Protein AF-A0A9J6E2S6-F1 (afdb_monomer_lite)

Secondary structure (DSSP, 8-state):
-HHHHHHHHHHHHHHHHHHHHHHTTPPPPP---HHHHSPPPPPPP-HHHHHHHHHHHHHHHHHHHHHHHHHHHHHHHHHHHHHTS-TT---

Structure (mmCIF, N/CA/C/O backbone):
data_AF-A0A9J6E2S6-F1
#
_entry.id   AF-A0A9J6E2S6-F1
#
loop_
_atom_site.group_PDB
_atom_site.id
_atom_site.type_symbol
_atom_site.label_atom_id
_atom_site.label_alt_id
_atom_site.label_comp_id
_atom_site.label_asym_id
_atom_site.label_entity_id
_atom_site.label_seq_id
_atom_site.pdbx_PDB_ins_code
_atom_site.Cartn_x
_atom_site.Cartn_y
_atom_site.Cartn_z
_atom_site.occupancy
_atom_site.B_iso_or_equiv
_atom_site.auth_seq_id
_atom_site.auth_comp_id
_atom_site.auth_asym_id
_atom_site.auth_atom_id
_atom_site.pdbx_PDB_model_num
ATOM 1 N N . MET A 1 1 ? -7.768 -8.818 15.737 1.00 75.94 1 MET A N 1
ATOM 2 C CA . MET A 1 1 ? -7.246 -9.713 16.796 1.00 75.94 1 MET A CA 1
ATOM 3 C C . MET A 1 1 ? -7.178 -9.048 18.171 1.00 75.94 1 MET A C 1
ATOM 5 O O . MET A 1 1 ? -7.970 -9.436 19.017 1.00 75.94 1 MET A O 1
ATOM 9 N N . ARG A 1 2 ? -6.337 -8.024 18.416 1.00 86.81 2 ARG A N 1
ATOM 10 C CA . ARG A 1 2 ? -6.218 -7.398 19.760 1.00 86.81 2 ARG A CA 1
ATOM 11 C C . ARG A 1 2 ? -7.539 -6.899 20.353 1.00 86.81 2 ARG A C 1
ATOM 13 O O . ARG A 1 2 ? -7.860 -7.241 21.481 1.00 86.81 2 ARG A O 1
ATOM 20 N N . GLN A 1 3 ? -8.317 -6.132 19.591 1.00 88.88 3 GLN A N 1
ATOM 21 C CA . GLN A 1 3 ? -9.586 -5.599 20.096 1.00 88.88 3 GLN A CA 1
ATOM 22 C C . GLN A 1 3 ? -10.598 -6.709 20.426 1.00 88.88 3 GLN A C 1
ATOM 24 O O . GLN A 1 3 ? -11.282 -6.635 21.439 1.00 88.88 3 GLN A O 1
ATOM 29 N N . GLN A 1 4 ? -10.665 -7.763 19.606 1.00 88.44 4 GLN A N 1
ATOM 30 C CA . GLN A 1 4 ? -11.529 -8.918 19.872 1.00 88.44 4 GLN A CA 1
ATOM 31 C C . GLN A 1 4 ? -11.108 -9.657 21.149 1.00 88.44 4 GLN A C 1
ATOM 33 O O . GLN A 1 4 ? -11.969 -9.994 21.954 1.00 88.44 4 GLN A O 1
ATOM 38 N N . GLN A 1 5 ? -9.802 -9.843 21.377 1.00 91.31 5 GLN A N 1
ATOM 39 C CA . GLN A 1 5 ? -9.292 -10.434 22.619 1.00 91.31 5 GLN A CA 1
ATOM 40 C C . GLN A 1 5 ? -9.635 -9.580 23.843 1.00 91.31 5 GLN A C 1
ATOM 42 O O . GLN A 1 5 ? -10.123 -10.113 24.834 1.00 91.31 5 GLN A O 1
ATOM 47 N N . GLN A 1 6 ? -9.444 -8.260 23.768 1.00 91.25 6 GLN A N 1
ATOM 48 C CA . GLN A 1 6 ? -9.809 -7.347 24.858 1.00 91.25 6 GLN A CA 1
ATOM 49 C C . GLN A 1 6 ? -11.315 -7.376 25.143 1.00 91.25 6 GLN A C 1
ATOM 51 O O . GLN A 1 6 ? -11.715 -7.444 26.304 1.00 91.25 6 GLN A O 1
ATOM 56 N N . LYS A 1 7 ? -12.151 -7.405 24.096 1.00 91.69 7 LYS A N 1
ATOM 57 C CA . LYS A 1 7 ? -13.604 -7.566 24.228 1.00 91.69 7 LYS A CA 1
ATOM 58 C C . LYS A 1 7 ? -13.952 -8.875 24.939 1.00 91.69 7 LYS A C 1
ATOM 60 O O . LYS A 1 7 ? -14.757 -8.871 25.863 1.00 91.69 7 LYS A O 1
ATOM 65 N N . GLN A 1 8 ? -13.329 -9.986 24.550 1.00 91.81 8 GLN A N 1
ATOM 66 C CA . GLN A 1 8 ? -13.585 -11.291 25.160 1.00 91.81 8 GLN A CA 1
ATOM 67 C C . GLN A 1 8 ? -13.133 -11.348 26.627 1.00 91.81 8 GLN A C 1
ATOM 69 O O . GLN A 1 8 ? -13.872 -11.846 27.473 1.00 91.81 8 GLN A O 1
ATOM 74 N N . GLN A 1 9 ? -11.969 -10.778 26.950 1.00 93.56 9 GLN A N 1
ATOM 75 C CA . GLN A 1 9 ? -11.483 -10.657 28.329 1.00 93.56 9 GLN A CA 1
ATOM 76 C C . GLN A 1 9 ? -12.418 -9.801 29.194 1.00 93.56 9 GLN A C 1
ATOM 78 O O . GLN A 1 9 ? -12.725 -10.181 30.323 1.00 93.56 9 GLN A O 1
ATOM 83 N N . TYR A 1 10 ? -12.911 -8.679 28.661 1.00 92.75 10 TYR A N 1
ATOM 84 C CA . TYR A 1 10 ? -13.880 -7.827 29.351 1.00 92.75 10 TYR A CA 1
ATOM 85 C C . TYR A 1 10 ? -15.183 -8.584 29.658 1.00 92.75 10 TYR A C 1
ATOM 87 O O . TYR A 1 10 ? -15.657 -8.556 30.794 1.00 92.75 10 TYR A O 1
ATOM 95 N N . LEU A 1 11 ? -15.722 -9.324 28.682 1.00 92.56 11 LEU A N 1
ATOM 96 C CA . LEU A 1 11 ? -16.934 -10.132 28.863 1.00 92.56 11 LEU A CA 1
ATOM 97 C C . LEU A 1 11 ? -16.749 -11.240 29.908 1.00 92.56 11 LEU A C 1
ATOM 99 O O . LEU A 1 11 ? -17.618 -11.425 30.759 1.00 92.56 11 LEU A O 1
ATOM 103 N N . LEU A 1 12 ? -15.609 -11.938 29.887 1.00 93.88 12 LEU A N 1
ATOM 104 C CA . LEU A 1 12 ? -15.280 -12.964 30.882 1.00 93.88 12 LEU A CA 1
ATOM 105 C C . LEU A 1 12 ? -15.202 -12.376 32.295 1.00 93.88 12 LEU A C 1
ATOM 107 O O . LEU A 1 12 ? -15.778 -12.938 33.226 1.00 93.88 12 LEU A O 1
ATOM 111 N N . LYS A 1 13 ? -14.547 -11.220 32.454 1.00 92.44 13 LYS A N 1
ATOM 112 C CA . LYS A 1 13 ? -14.437 -10.534 33.749 1.00 92.44 13 LYS A CA 1
ATOM 113 C C . LYS A 1 13 ? -15.808 -10.109 34.282 1.00 92.44 13 LYS A C 1
ATOM 115 O O . LYS A 1 13 ? -16.105 -10.332 35.452 1.00 92.44 13 LYS A O 1
ATOM 120 N N . ARG A 1 14 ? -16.667 -9.557 33.418 1.00 91.75 14 ARG A N 1
ATOM 121 C CA . ARG A 1 14 ? -18.050 -9.189 33.765 1.00 91.75 14 ARG A CA 1
ATOM 122 C C . ARG A 1 14 ? -18.873 -10.401 34.200 1.00 91.75 14 ARG A C 1
ATOM 124 O O . ARG A 1 14 ? -19.594 -10.314 35.189 1.00 91.75 14 ARG A O 1
ATOM 131 N N . ALA A 1 15 ? -18.752 -11.525 33.495 1.00 92.25 15 ALA A N 1
ATOM 132 C CA . ALA A 1 15 ? -19.452 -12.758 33.849 1.00 92.25 15 ALA A CA 1
ATOM 133 C C . ALA A 1 15 ? -19.012 -13.294 35.222 1.00 92.25 15 ALA A C 1
ATOM 135 O O . ALA A 1 15 ? -19.860 -13.658 36.036 1.00 92.25 15 ALA A O 1
ATOM 136 N N . GLN A 1 16 ? -17.706 -13.280 35.509 1.00 93.25 16 GLN A N 1
ATOM 137 C CA . GLN A 1 16 ? -17.175 -13.683 36.816 1.00 93.25 16 GLN A CA 1
ATOM 138 C C . GLN A 1 16 ? -17.672 -12.778 37.949 1.00 93.25 16 GLN A C 1
ATOM 140 O O . GLN A 1 16 ? -18.123 -13.282 38.976 1.00 93.25 16 GLN A O 1
ATOM 145 N N . GLU A 1 17 ? -17.644 -11.455 37.765 1.00 92.81 17 GLU A N 1
ATOM 146 C CA . GLU A 1 17 ? -18.107 -10.523 38.798 1.00 92.81 17 GLU A CA 1
ATOM 147 C C . GLU A 1 17 ? -19.616 -10.645 39.046 1.00 92.81 17 GLU A C 1
ATOM 149 O O . GLU A 1 17 ? -20.052 -10.691 40.195 1.00 92.81 17 GLU A O 1
ATOM 154 N N . ASN A 1 18 ? -20.416 -10.781 37.986 1.00 92.75 18 ASN A N 1
ATOM 155 C CA . ASN A 1 18 ? -21.855 -11.001 38.116 1.00 92.75 18 ASN A CA 1
ATOM 156 C C . ASN A 1 18 ? -22.170 -12.322 38.834 1.00 92.75 18 ASN A C 1
ATOM 158 O O . ASN A 1 18 ? -23.066 -12.353 39.673 1.00 92.75 18 ASN A O 1
ATOM 162 N N . SER A 1 19 ? -21.409 -13.392 38.568 1.00 92.38 19 SER A N 1
ATOM 163 C CA . SER A 1 19 ? -21.549 -14.656 39.301 1.00 92.38 19 SER A CA 1
ATOM 164 C C . SER A 1 19 ? -21.225 -14.497 40.791 1.00 92.38 19 SER A C 1
ATOM 166 O O . SER A 1 19 ? -21.904 -15.092 41.625 1.00 92.38 19 SER A O 1
ATOM 168 N N . ALA A 1 20 ? -20.211 -13.701 41.142 1.00 92.88 20 ALA A N 1
ATOM 169 C CA . ALA A 1 20 ? -19.849 -13.439 42.535 1.00 92.88 20 ALA A CA 1
ATOM 170 C C . ALA A 1 20 ? -20.900 -12.576 43.261 1.00 92.88 20 ALA A C 1
ATOM 172 O O . ALA A 1 20 ? -21.209 -12.837 44.422 1.00 92.88 20 ALA A O 1
ATOM 173 N N . ARG A 1 21 ? -21.482 -11.579 42.579 1.00 92.12 21 ARG A N 1
ATOM 174 C CA . ARG A 1 21 ? -22.584 -10.749 43.105 1.00 92.12 21 ARG A CA 1
ATOM 175 C C . ARG A 1 21 ? -23.855 -11.566 43.330 1.00 92.12 21 ARG A C 1
ATOM 177 O O . ARG A 1 21 ? -24.460 -11.455 44.392 1.00 92.12 21 ARG A O 1
ATOM 184 N N . ALA A 1 22 ? -24.187 -12.465 42.401 1.00 92.56 22 ALA A N 1
ATOM 185 C CA . ALA A 1 22 ? -25.332 -13.364 42.533 1.00 92.56 22 ALA A CA 1
ATOM 186 C C . ALA A 1 22 ? -25.244 -14.250 43.790 1.00 92.56 22 ALA A C 1
ATOM 188 O O . ALA A 1 22 ? -26.233 -14.406 44.499 1.00 92.56 22 ALA A O 1
ATOM 189 N N . GLN A 1 23 ? -24.053 -14.768 44.121 1.00 92.19 23 GLN A N 1
ATOM 190 C CA . GLN A 1 23 ? -23.833 -15.546 45.352 1.00 92.19 23 GLN A CA 1
ATOM 191 C C . GLN A 1 23 ? -24.014 -14.719 46.636 1.00 92.19 23 GLN A C 1
ATOM 193 O O . GLN A 1 23 ? -24.340 -15.277 47.679 1.00 92.19 23 GLN A O 1
ATOM 198 N N . LYS A 1 24 ? -23.815 -13.397 46.567 1.00 92.56 24 LYS A N 1
ATOM 199 C CA . LYS A 1 24 ? -24.006 -12.456 47.683 1.00 92.56 24 LYS A CA 1
ATOM 200 C C . LYS A 1 24 ? -25.417 -11.862 47.748 1.00 92.56 24 LYS A C 1
ATOM 202 O O . LYS A 1 24 ? -25.690 -11.064 48.638 1.00 92.56 24 LYS A O 1
ATOM 207 N N . GLY A 1 25 ? -26.302 -12.222 46.815 1.00 90.31 25 GLY A N 1
ATOM 208 C CA . GLY A 1 25 ? -27.632 -11.619 46.693 1.00 90.31 25 GLY A CA 1
ATOM 209 C C . GLY A 1 25 ? -27.615 -10.169 46.191 1.00 90.31 25 GLY A C 1
ATOM 210 O O . GLY A 1 25 ? -28.604 -9.459 46.347 1.00 90.31 25 GLY A O 1
ATOM 211 N N . GLU A 1 26 ? -26.508 -9.715 45.599 1.00 90.19 26 GLU A N 1
ATOM 212 C CA . GLU A 1 26 ? -26.385 -8.380 45.013 1.00 90.19 26 GLU A CA 1
ATOM 213 C C . GLU A 1 26 ? -26.855 -8.372 43.546 1.00 90.19 26 GLU A C 1
ATOM 215 O O . GLU A 1 26 ? -26.661 -9.359 42.826 1.00 90.19 26 GLU A O 1
ATOM 220 N N . PRO A 1 27 ? -27.429 -7.257 43.057 1.00 87.56 27 PRO A N 1
ATOM 221 C CA . PRO A 1 27 ? -27.806 -7.128 41.654 1.00 87.56 27 PRO A CA 1
ATOM 222 C C . PRO A 1 27 ? -26.573 -7.153 40.728 1.00 87.56 27 PRO A C 1
ATOM 224 O O . PRO A 1 27 ? -25.477 -6.741 41.132 1.00 87.56 27 PRO A O 1
ATOM 227 N N . PRO A 1 28 ? -26.731 -7.614 39.471 1.00 87.56 28 PRO A N 1
ATOM 228 C CA . PRO A 1 28 ? -25.651 -7.624 38.492 1.00 87.56 28 PRO A CA 1
ATOM 229 C C . PRO A 1 28 ? -25.182 -6.204 38.164 1.00 87.56 28 PRO A C 1
ATOM 231 O O . PRO A 1 28 ? -25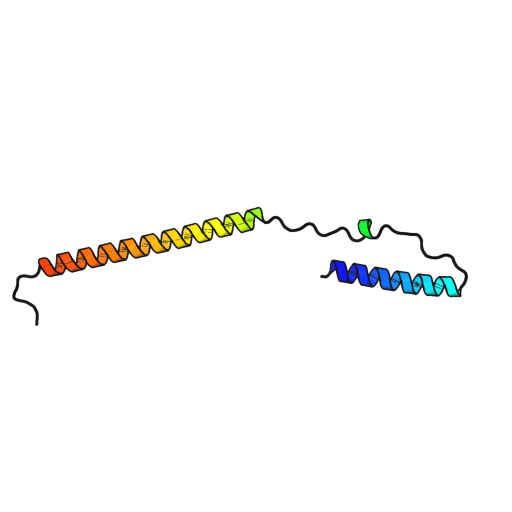.908 -5.224 38.335 1.00 87.56 28 PRO A O 1
ATOM 234 N N . LEU A 1 29 ? -23.955 -6.100 37.655 1.00 85.31 29 LEU A N 1
ATOM 235 C CA . LEU A 1 29 ? -23.413 -4.823 37.208 1.00 85.31 29 LEU A CA 1
ATOM 236 C C . LEU A 1 29 ? -24.292 -4.178 36.115 1.00 85.31 29 LEU A C 1
ATOM 238 O O . LEU A 1 29 ? -24.794 -4.904 35.250 1.00 85.31 29 LEU A O 1
ATOM 242 N N . PRO A 1 30 ? -24.388 -2.832 36.069 1.00 86.38 30 PRO A N 1
ATOM 243 C CA . PRO A 1 30 ? -25.173 -2.109 35.065 1.00 86.38 30 PRO A CA 1
ATOM 244 C C . PRO A 1 30 ? -24.810 -2.502 33.635 1.00 86.38 30 PRO A C 1
ATOM 246 O O . PRO A 1 30 ? -23.632 -2.733 33.339 1.00 86.38 30 PRO A O 1
ATOM 249 N N . GLU A 1 31 ? -25.801 -2.565 32.748 1.00 77.12 31 GLU A N 1
ATOM 250 C CA . GLU A 1 31 ? -25.578 -2.842 31.330 1.00 77.12 31 GLU A CA 1
ATOM 251 C C . GLU A 1 31 ? -24.795 -1.697 30.683 1.00 77.12 31 GLU A C 1
ATOM 253 O O . GLU A 1 31 ? -25.288 -0.581 30.526 1.00 77.12 31 GLU A O 1
ATOM 258 N N . GLU A 1 32 ? -23.548 -1.976 30.309 1.00 82.94 32 GLU A N 1
ATOM 259 C CA . GLU A 1 32 ? -22.766 -1.078 29.469 1.00 82.94 32 GLU A CA 1
ATOM 260 C C . GLU A 1 32 ? -22.936 -1.494 28.010 1.00 82.94 32 GLU 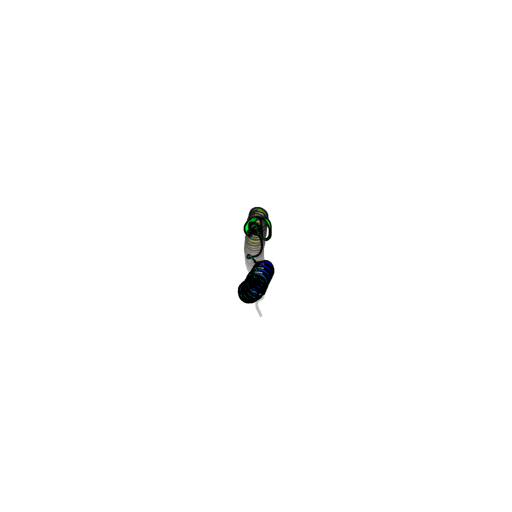A C 1
ATOM 262 O O . GLU A 1 32 ? -22.873 -2.679 27.674 1.00 82.94 32 GLU A O 1
ATOM 267 N N . ASP A 1 33 ? -23.115 -0.519 27.120 1.00 81.56 33 ASP A N 1
ATOM 268 C CA . ASP A 1 33 ? -23.145 -0.793 25.688 1.00 81.56 33 ASP A CA 1
ATOM 269 C C . ASP A 1 33 ? -21.741 -1.198 25.218 1.00 81.56 33 ASP A C 1
ATOM 271 O O . ASP A 1 33 ? -20.855 -0.373 24.971 1.00 81.56 33 ASP A O 1
ATOM 275 N N . ILE A 1 34 ? -21.550 -2.507 25.079 1.00 81.75 34 ILE A N 1
ATOM 276 C CA . ILE A 1 34 ? -20.296 -3.126 24.650 1.00 81.75 34 ILE A CA 1
ATOM 277 C C . ILE A 1 34 ? -19.841 -2.570 23.290 1.00 81.75 34 ILE A C 1
ATOM 279 O O . ILE A 1 34 ? -18.639 -2.515 23.026 1.00 81.75 34 ILE A O 1
ATOM 283 N N . ASN A 1 35 ? -20.764 -2.125 22.429 1.00 79.62 35 ASN A N 1
ATOM 284 C CA . ASN A 1 35 ? -20.428 -1.558 21.122 1.00 79.62 35 ASN A CA 1
ATOM 285 C C . ASN A 1 35 ? -19.909 -0.117 21.225 1.00 79.62 35 ASN A C 1
ATOM 287 O O . ASN A 1 35 ? -19.108 0.299 20.386 1.00 79.62 35 ASN A O 1
ATOM 291 N N . LYS A 1 36 ? -20.288 0.631 22.272 1.00 84.06 36 LYS A N 1
ATOM 292 C CA . LYS A 1 36 ? -19.662 1.926 22.595 1.00 84.06 36 LYS A CA 1
ATOM 293 C C . LYS A 1 36 ? -18.249 1.742 23.139 1.00 84.06 36 LYS A C 1
ATOM 295 O O . LYS A 1 36 ? -17.374 2.542 22.808 1.00 84.06 36 LYS A O 1
ATOM 300 N N . LEU A 1 37 ? -18.029 0.686 23.926 1.00 85.19 37 LEU A N 1
ATOM 301 C CA . LEU A 1 37 ? -16.742 0.383 24.559 1.00 85.19 37 LEU A CA 1
ATOM 302 C C . LEU A 1 37 ? -15.722 -0.213 23.569 1.00 85.19 37 LEU A C 1
ATOM 304 O O . LEU A 1 37 ? -14.547 0.147 23.585 1.00 85.19 37 LEU A O 1
ATOM 308 N N . PHE A 1 38 ? -16.177 -1.078 22.658 1.00 88.12 38 PHE A N 1
ATOM 309 C CA . PHE A 1 38 ? -15.357 -1.734 21.636 1.00 88.12 38 PHE A CA 1
ATOM 310 C C . PHE A 1 38 ? -15.899 -1.443 20.235 1.00 88.12 38 PHE A C 1
ATOM 312 O O . PHE A 1 38 ? -16.487 -2.310 19.584 1.00 88.12 38 PHE A O 1
ATOM 319 N N . LYS A 1 39 ? -15.688 -0.209 19.767 1.00 86.81 39 LYS A N 1
ATOM 320 C CA . LYS A 1 39 ? -16.118 0.228 18.431 1.00 86.81 39 LYS A CA 1
ATOM 321 C C . LYS A 1 39 ? -15.483 -0.636 17.338 1.00 86.81 39 LYS A C 1
ATOM 323 O O . LYS A 1 39 ? -14.264 -0.801 17.375 1.00 86.81 39 LYS A O 1
ATOM 328 N N . PRO A 1 40 ? -16.241 -1.134 16.347 1.00 84.00 40 PRO A N 1
ATOM 329 C CA . PRO A 1 40 ? -15.664 -1.854 15.217 1.00 84.00 40 PRO A CA 1
ATOM 330 C C . PRO A 1 40 ? -14.533 -1.045 14.574 1.00 84.00 40 PRO A C 1
ATOM 332 O O . PRO A 1 40 ? -14.713 0.131 14.260 1.00 84.00 40 PRO A O 1
ATOM 335 N N . ILE A 1 41 ? -13.360 -1.661 14.403 1.00 84.62 41 ILE A N 1
ATOM 336 C CA . ILE A 1 41 ? -12.254 -1.017 13.688 1.00 84.62 41 ILE A CA 1
ATOM 337 C C . ILE A 1 41 ? -12.688 -0.860 12.225 1.00 84.62 41 ILE A C 1
ATOM 339 O O . ILE A 1 41 ? -12.985 -1.875 11.586 1.00 84.62 41 ILE A O 1
ATOM 343 N N . PRO A 1 42 ? -12.743 0.372 11.685 1.00 86.81 42 PRO A N 1
ATOM 344 C CA . PRO A 1 42 ? -13.077 0.570 10.286 1.00 86.81 42 PRO A CA 1
ATOM 345 C C . PRO A 1 42 ? -12.015 -0.096 9.416 1.00 86.81 42 PRO A C 1
ATOM 347 O O . PRO A 1 42 ? -10.820 -0.069 9.724 1.00 86.81 42 PRO A O 1
ATOM 350 N N . THR A 1 43 ? -12.447 -0.707 8.319 1.00 85.50 43 THR A N 1
ATOM 351 C CA . THR A 1 43 ? -11.514 -1.276 7.349 1.00 85.50 43 THR A CA 1
ATOM 352 C C . THR A 1 43 ? -10.625 -0.171 6.780 1.00 85.50 43 THR A C 1
ATOM 354 O O . THR A 1 43 ? -11.148 0.895 6.438 1.00 85.50 43 THR A O 1
ATOM 357 N N . PRO A 1 44 ? -9.306 -0.396 6.648 1.00 89.38 44 PRO A N 1
ATOM 358 C CA . PRO A 1 44 ? -8.423 0.599 6.058 1.00 89.38 44 PRO A CA 1
ATOM 359 C C . PRO A 1 44 ? -8.836 0.886 4.610 1.00 89.38 44 PRO A C 1
ATOM 361 O O . PRO A 1 44 ? -9.289 -0.013 3.893 1.00 89.38 44 PRO A O 1
ATOM 364 N N . SER A 1 45 ? -8.665 2.138 4.178 1.00 93.75 45 SER A N 1
ATOM 365 C CA . SER A 1 45 ? -8.914 2.530 2.788 1.00 93.75 45 SER A CA 1
ATOM 366 C C . SER A 1 45 ? -8.044 1.709 1.835 1.00 93.75 45 SER A C 1
ATOM 368 O O . SER A 1 45 ? -6.859 1.495 2.085 1.00 93.75 45 SER A O 1
ATOM 370 N N . ARG A 1 46 ? -8.640 1.247 0.732 1.00 95.31 46 ARG A N 1
ATOM 371 C CA . ARG A 1 46 ? -7.965 0.443 -0.301 1.00 95.31 46 ARG A CA 1
ATOM 372 C C . ARG A 1 46 ? -7.557 1.258 -1.525 1.00 95.31 46 ARG A C 1
ATOM 374 O O . ARG A 1 46 ? -6.856 0.719 -2.375 1.00 95.31 46 ARG A O 1
ATOM 381 N N . LEU A 1 47 ? -7.979 2.522 -1.610 1.00 96.38 47 LEU A N 1
ATOM 382 C CA . LEU A 1 47 ? -7.763 3.374 -2.781 1.00 96.38 47 LEU A CA 1
ATOM 383 C C . LEU A 1 47 ? -6.273 3.529 -3.092 1.00 96.38 47 LEU A C 1
ATOM 385 O O . LEU A 1 47 ? -5.832 3.148 -4.171 1.00 96.38 47 LEU A O 1
ATOM 389 N N . GLU A 1 48 ? -5.495 3.990 -2.113 1.00 95.75 48 GLU A N 1
ATOM 390 C CA . GLU A 1 48 ? -4.048 4.169 -2.258 1.00 95.75 48 GLU A CA 1
ATOM 391 C C . GLU A 1 48 ? -3.354 2.865 -2.653 1.00 95.75 48 GLU A C 1
ATOM 393 O O . GLU A 1 48 ? -2.532 2.853 -3.563 1.00 95.75 48 GLU A O 1
ATOM 398 N N . SER A 1 49 ? -3.701 1.735 -2.029 1.00 96.06 49 SER A N 1
ATOM 399 C CA . SER A 1 49 ? -3.115 0.440 -2.397 1.00 96.06 49 SER A CA 1
ATOM 400 C C . SER A 1 49 ? -3.396 0.078 -3.857 1.00 96.06 49 SER A C 1
ATOM 402 O O . SER A 1 49 ? -2.493 -0.375 -4.552 1.00 96.06 49 SER A O 1
ATOM 404 N N . VAL A 1 50 ? -4.624 0.299 -4.337 1.00 97.75 50 VAL A N 1
ATOM 405 C CA . VAL A 1 50 ? -5.006 0.025 -5.731 1.00 97.75 50 VAL A CA 1
ATOM 406 C C . VAL A 1 50 ? -4.255 0.939 -6.699 1.00 97.75 50 VAL A C 1
ATOM 408 O O . VAL A 1 50 ? -3.745 0.459 -7.711 1.00 97.75 50 VAL A O 1
ATOM 411 N N . LEU A 1 51 ? -4.133 2.229 -6.378 1.00 98.00 51 LEU A N 1
ATOM 412 C CA . LEU A 1 51 ? -3.394 3.189 -7.201 1.00 98.00 51 LEU A CA 1
ATOM 413 C C . LEU A 1 51 ? -1.909 2.823 -7.301 1.00 98.00 51 LEU A C 1
ATOM 415 O O . LEU A 1 51 ? -1.370 2.771 -8.407 1.00 98.00 51 LEU A O 1
ATOM 419 N N . HIS A 1 52 ? -1.266 2.482 -6.181 1.00 97.69 52 HIS A N 1
ATOM 420 C CA . HIS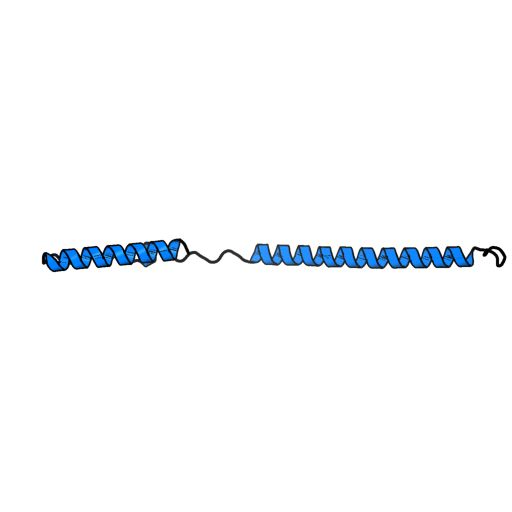 A 1 52 ? 0.126 2.028 -6.178 1.00 97.69 52 HIS A CA 1
ATOM 421 C C . HIS A 1 52 ? 0.311 0.739 -6.987 1.00 97.69 52 HIS A C 1
ATOM 423 O O . HIS A 1 52 ? 1.253 0.642 -7.772 1.00 97.69 52 HIS A O 1
ATOM 429 N N . CYS A 1 53 ? -0.597 -0.237 -6.866 1.00 98.12 53 CYS A N 1
ATOM 430 C CA . CYS A 1 53 ? -0.558 -1.442 -7.700 1.00 98.12 53 CYS A CA 1
ATOM 431 C C . CYS A 1 53 ? -0.639 -1.105 -9.197 1.00 98.12 53 CYS A C 1
ATOM 433 O O . CYS A 1 53 ? 0.110 -1.673 -9.992 1.00 98.12 53 CYS A O 1
ATOM 435 N N . GLY A 1 54 ? -1.505 -0.163 -9.581 1.00 98.25 54 GLY A N 1
ATOM 436 C CA . GLY A 1 54 ? -1.609 0.316 -10.960 1.00 98.25 54 GLY A CA 1
ATOM 437 C C . GLY A 1 54 ? -0.313 0.958 -11.459 1.00 98.25 54 GLY A C 1
ATOM 438 O O . GLY A 1 54 ? 0.153 0.628 -12.547 1.00 98.25 54 GLY A O 1
ATOM 439 N N . GLN A 1 55 ? 0.310 1.816 -10.648 1.00 98.50 55 GLN A N 1
ATOM 440 C CA . GLN A 1 55 ? 1.600 2.434 -10.976 1.00 98.50 55 GLN A CA 1
ATOM 441 C C . GLN A 1 55 ? 2.703 1.388 -11.168 1.00 98.50 55 GLN A C 1
ATOM 443 O O . GLN A 1 55 ? 3.408 1.424 -12.174 1.00 98.50 55 GLN A O 1
ATOM 448 N N . VAL A 1 56 ? 2.817 0.422 -10.250 1.00 98.50 56 VAL A N 1
ATOM 449 C CA . VAL A 1 56 ? 3.793 -0.676 -10.349 1.00 98.50 56 VAL A CA 1
ATOM 450 C C . VAL A 1 56 ? 3.574 -1.483 -11.627 1.00 98.50 56 VAL A C 1
ATOM 452 O O . VAL A 1 56 ? 4.527 -1.734 -12.360 1.00 98.50 56 VAL A O 1
ATOM 455 N N . ASN A 1 57 ? 2.325 -1.828 -11.945 1.00 98.50 57 ASN A N 1
ATOM 456 C CA . ASN A 1 57 ? 2.003 -2.540 -13.177 1.00 98.50 57 ASN A CA 1
ATOM 457 C C . ASN A 1 57 ? 2.416 -1.742 -14.427 1.00 98.50 57 ASN A C 1
ATOM 459 O O . ASN A 1 57 ? 3.054 -2.289 -15.327 1.00 98.50 57 ASN A O 1
ATOM 463 N N . SER A 1 58 ? 2.116 -0.443 -14.466 1.00 98.50 58 SER A N 1
ATOM 464 C CA . SER A 1 58 ? 2.535 0.435 -15.562 1.00 98.50 58 SER A CA 1
ATOM 465 C C . SER A 1 58 ? 4.058 0.517 -15.693 1.00 98.50 58 SER A C 1
ATOM 467 O O . SER A 1 58 ? 4.567 0.547 -16.814 1.00 98.50 58 SER A O 1
ATOM 469 N N . TYR A 1 59 ? 4.805 0.519 -14.585 1.00 98.62 59 TYR A N 1
ATOM 470 C CA . TYR A 1 59 ? 6.269 0.470 -14.627 1.00 98.62 59 TYR A CA 1
ATOM 471 C C . TYR A 1 59 ? 6.782 -0.859 -15.186 1.00 98.62 59 TYR A C 1
ATOM 473 O O . TYR A 1 59 ? 7.644 -0.852 -16.063 1.00 98.62 59 TYR A O 1
ATOM 481 N N . CYS A 1 60 ? 6.223 -1.995 -14.763 1.00 98.38 60 CYS A N 1
ATOM 482 C CA . CYS A 1 60 ? 6.592 -3.301 -15.312 1.00 98.38 60 CYS A CA 1
ATOM 483 C C . CYS A 1 60 ? 6.352 -3.378 -16.829 1.00 98.38 60 CYS A C 1
ATOM 485 O O . CYS A 1 60 ? 7.194 -3.900 -17.565 1.00 98.38 60 CYS A O 1
ATOM 487 N N . GLN A 1 61 ? 5.234 -2.823 -17.308 1.00 98.50 61 GLN A N 1
ATOM 488 C CA . GLN A 1 61 ? 4.925 -2.765 -18.738 1.00 98.50 61 GLN A CA 1
ATOM 489 C C . GLN A 1 61 ? 5.928 -1.898 -19.505 1.00 98.50 61 GLN A C 1
ATOM 491 O O . GLN A 1 61 ? 6.443 -2.336 -20.532 1.00 98.50 61 GLN A O 1
ATOM 496 N N . GLN A 1 62 ? 6.257 -0.711 -18.992 1.00 98.44 62 GLN A N 1
ATOM 497 C CA . GLN A 1 62 ? 7.241 0.183 -19.613 1.00 98.44 62 GLN A CA 1
ATOM 498 C C . GLN A 1 62 ? 8.635 -0.447 -19.684 1.00 98.44 62 GLN A C 1
ATOM 500 O O . GLN A 1 62 ? 9.269 -0.405 -20.736 1.00 98.44 62 GLN A O 1
ATOM 505 N N . VAL A 1 63 ? 9.095 -1.086 -18.603 1.00 98.44 63 VAL A N 1
ATOM 506 C CA . VAL A 1 63 ? 10.384 -1.798 -18.581 1.00 98.44 63 VAL A CA 1
ATOM 507 C C . VAL A 1 63 ? 10.399 -2.923 -19.615 1.00 98.44 63 VAL A C 1
ATOM 509 O O . VAL A 1 63 ? 11.367 -3.058 -20.362 1.00 98.44 63 VAL A O 1
ATOM 512 N N . SER A 1 64 ? 9.313 -3.693 -19.707 1.00 98.25 64 SER A N 1
ATOM 513 C CA . SER A 1 64 ? 9.193 -4.782 -20.682 1.00 98.25 64 SER A CA 1
ATOM 514 C C . SER A 1 64 ? 9.243 -4.258 -22.119 1.00 98.25 64 SER A C 1
ATOM 516 O O . SER A 1 64 ? 10.022 -4.752 -22.929 1.00 98.25 64 SER A O 1
ATOM 518 N N . GLN A 1 65 ? 8.473 -3.210 -22.427 1.00 98.25 65 GLN A N 1
ATOM 519 C CA . GLN A 1 65 ? 8.472 -2.579 -23.750 1.00 98.25 65 GLN A CA 1
ATOM 520 C C . GLN A 1 65 ? 9.851 -2.022 -24.114 1.00 98.25 65 GLN A C 1
ATOM 522 O O . GLN A 1 65 ? 10.322 -2.231 -25.231 1.00 98.25 65 GLN A O 1
ATOM 527 N N . PHE A 1 66 ? 10.519 -1.354 -23.173 1.00 98.19 66 PHE A N 1
ATOM 528 C CA . PHE A 1 66 ? 11.862 -0.821 -23.375 1.00 98.19 66 PHE A CA 1
ATOM 529 C C . PHE A 1 66 ? 12.882 -1.932 -23.666 1.00 98.19 66 PHE A C 1
ATOM 531 O O . PHE A 1 66 ? 13.670 -1.815 -24.605 1.00 98.19 66 PHE A O 1
ATOM 538 N N . ALA A 1 67 ? 12.834 -3.039 -22.919 1.00 98.19 67 ALA A N 1
ATOM 539 C CA . ALA A 1 67 ? 13.694 -4.195 -23.156 1.00 98.19 67 ALA A CA 1
ATOM 540 C C . ALA A 1 67 ? 13.467 -4.804 -24.550 1.00 98.19 67 ALA A C 1
ATOM 542 O O . ALA A 1 67 ? 14.430 -5.020 -25.287 1.00 98.19 67 ALA A O 1
ATOM 543 N N . THR A 1 68 ? 12.206 -5.009 -24.953 1.00 98.12 68 THR A N 1
ATOM 544 C CA . THR A 1 68 ? 11.860 -5.510 -26.293 1.00 98.12 68 THR A CA 1
A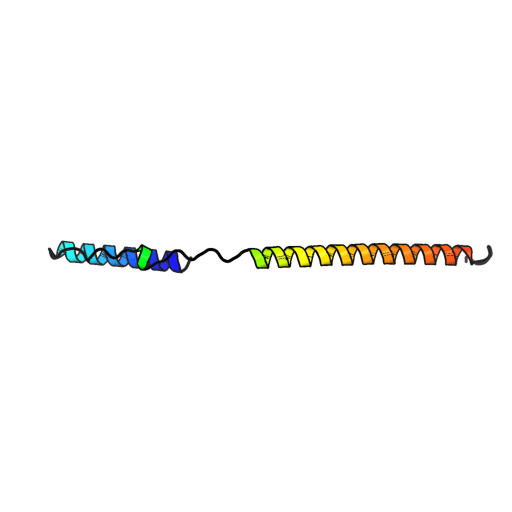TOM 545 C C . THR A 1 68 ? 12.372 -4.585 -27.397 1.00 98.12 68 THR A C 1
ATOM 547 O O . THR A 1 68 ? 12.958 -5.054 -28.371 1.00 98.12 68 THR A O 1
ATOM 550 N N . GLN A 1 69 ? 12.202 -3.269 -27.244 1.00 98.19 69 GLN A N 1
ATOM 551 C CA . GLN A 1 69 ? 12.689 -2.293 -28.221 1.00 98.19 69 GLN A CA 1
ATOM 552 C C . GLN A 1 69 ? 14.215 -2.315 -28.348 1.00 98.19 69 GLN A C 1
ATOM 554 O O . GLN A 1 69 ? 14.736 -2.277 -29.463 1.00 98.19 69 GLN A O 1
ATOM 559 N N . ASN A 1 70 ? 14.941 -2.388 -27.231 1.00 97.62 70 ASN A N 1
ATOM 560 C CA . ASN A 1 70 ? 16.402 -2.445 -27.255 1.00 97.62 70 ASN A CA 1
ATOM 561 C C . ASN A 1 70 ? 16.910 -3.730 -27.903 1.00 97.62 70 ASN A C 1
ATOM 563 O O . ASN A 1 70 ? 17.848 -3.676 -28.693 1.00 97.62 70 ASN A O 1
ATOM 567 N N . LEU A 1 71 ? 16.263 -4.862 -27.626 1.00 97.56 71 LEU A N 1
ATOM 568 C CA . LEU A 1 71 ? 16.604 -6.126 -28.267 1.00 97.56 71 LEU A CA 1
ATOM 569 C C . LEU A 1 71 ? 16.389 -6.061 -29.787 1.00 97.56 71 LEU A C 1
ATOM 571 O O . LEU A 1 71 ? 17.266 -6.465 -30.545 1.00 97.56 71 LEU A O 1
ATOM 575 N N . GLY A 1 72 ? 15.274 -5.478 -30.241 1.00 97.00 72 GLY A N 1
ATOM 576 C CA . GLY A 1 72 ? 15.028 -5.248 -31.667 1.00 97.00 72 GLY A CA 1
ATOM 577 C C . GLY A 1 72 ? 16.114 -4.387 -32.320 1.00 97.00 72 GLY A C 1
ATOM 578 O O . GLY A 1 72 ? 16.633 -4.744 -33.375 1.00 97.00 72 GLY A O 1
ATOM 579 N N . LYS A 1 73 ? 16.522 -3.292 -31.664 1.00 97.06 73 LYS A N 1
ATOM 580 C CA . LYS A 1 73 ? 17.614 -2.429 -32.149 1.00 97.06 73 LYS A CA 1
ATOM 581 C C . LYS A 1 73 ? 18.951 -3.166 -32.232 1.00 97.06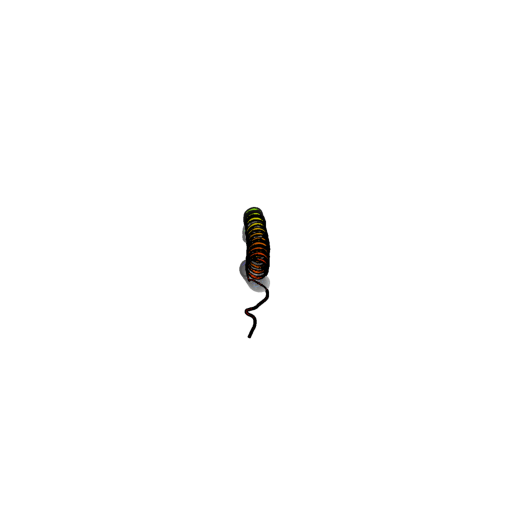 73 LYS A C 1
ATOM 583 O O . LYS A 1 73 ? 19.676 -2.960 -33.200 1.00 97.06 73 LYS A O 1
ATOM 588 N N . LEU A 1 74 ? 19.272 -4.014 -31.252 1.00 96.75 74 LEU A N 1
ATOM 589 C CA . LEU A 1 74 ? 20.496 -4.821 -31.260 1.00 96.75 74 LEU A CA 1
ATOM 590 C C . LEU A 1 74 ? 20.525 -5.781 -32.452 1.00 96.75 74 LEU A C 1
ATOM 592 O O . LEU A 1 74 ? 21.507 -5.785 -33.186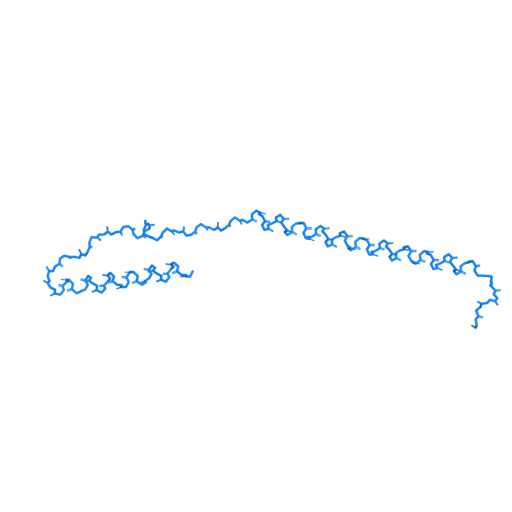 1.00 96.75 74 LEU A O 1
ATOM 596 N N . PHE A 1 75 ? 19.439 -6.516 -32.701 1.00 95.38 75 PHE A N 1
ATOM 597 C CA . PHE A 1 75 ? 19.372 -7.430 -33.845 1.00 95.38 75 PHE A CA 1
ATOM 598 C C . PHE A 1 75 ? 19.426 -6.705 -35.192 1.00 95.38 75 PHE A C 1
ATOM 600 O O . PHE A 1 75 ? 20.080 -7.177 -36.118 1.00 95.38 75 PHE A O 1
ATOM 607 N N . MET A 1 76 ? 18.782 -5.540 -35.310 1.00 95.06 76 MET A N 1
ATOM 608 C CA . MET A 1 76 ? 18.893 -4.720 -36.520 1.00 95.06 76 MET A CA 1
ATOM 609 C C . MET A 1 76 ? 20.331 -4.236 -36.744 1.00 95.06 76 MET A C 1
ATOM 611 O O . MET A 1 76 ? 20.819 -4.276 -37.870 1.00 95.06 76 MET A O 1
ATOM 615 N N . ALA A 1 77 ? 21.019 -3.800 -35.685 1.00 94.38 77 ALA A N 1
ATOM 616 C CA . ALA A 1 77 ? 22.413 -3.377 -35.769 1.00 94.38 77 ALA A CA 1
ATOM 617 C C . ALA A 1 77 ? 23.344 -4.540 -36.154 1.00 94.38 77 ALA A C 1
ATOM 619 O O . ALA A 1 77 ? 24.216 -4.362 -37.002 1.00 94.38 77 ALA A O 1
ATOM 620 N N . GLU A 1 78 ? 23.131 -5.728 -35.584 1.00 92.75 78 GLU A N 1
ATOM 621 C CA . GLU A 1 78 ? 23.882 -6.943 -35.917 1.00 92.75 78 GLU A CA 1
ATOM 622 C C . GLU A 1 78 ? 23.688 -7.343 -37.386 1.00 92.75 78 GLU A C 1
ATOM 624 O O . GLU A 1 78 ? 24.669 -7.559 -38.097 1.00 92.75 78 GLU A O 1
ATOM 629 N N . ALA A 1 79 ? 22.445 -7.366 -37.877 1.00 92.19 79 ALA A N 1
ATOM 630 C CA . ALA A 1 79 ? 22.150 -7.685 -39.274 1.00 92.19 79 ALA A CA 1
ATOM 631 C C . ALA A 1 79 ? 22.841 -6.714 -40.248 1.00 92.19 79 ALA A C 1
ATOM 633 O O . ALA A 1 79 ? 23.495 -7.149 -41.195 1.00 92.19 79 ALA A O 1
ATOM 634 N N . LEU A 1 80 ? 22.775 -5.405 -39.974 1.00 91.75 80 LEU A N 1
ATOM 635 C CA . LEU A 1 80 ? 23.459 -4.387 -40.779 1.00 91.75 80 LEU A CA 1
ATOM 636 C C . LEU A 1 80 ? 24.986 -4.559 -40.760 1.00 91.75 80 LEU A C 1
ATOM 638 O O . LEU A 1 80 ? 25.649 -4.371 -41.780 1.00 91.75 80 LEU A O 1
ATOM 642 N N . GLN A 1 81 ? 25.560 -4.931 -39.613 1.00 88.50 81 GLN A N 1
ATOM 643 C CA . GLN A 1 81 ? 26.996 -5.182 -39.493 1.00 88.50 81 GLN A CA 1
ATOM 644 C C . GLN A 1 81 ? 27.440 -6.422 -40.285 1.00 88.50 81 GLN A C 1
ATOM 646 O O . GLN A 1 81 ? 28.547 -6.430 -40.830 1.00 88.50 81 GLN A O 1
ATOM 651 N N . LEU A 1 82 ? 26.596 -7.455 -40.358 1.00 80.50 82 LEU A N 1
ATOM 652 C CA . LEU A 1 82 ? 26.857 -8.655 -41.155 1.00 80.50 82 LEU A CA 1
ATOM 653 C C . LEU A 1 82 ? 26.772 -8.371 -42.663 1.00 80.50 82 LEU A C 1
ATOM 655 O O . LEU A 1 82 ? 27.632 -8.849 -43.399 1.00 80.50 82 LEU A O 1
ATOM 659 N N . GLU A 1 83 ? 25.818 -7.554 -43.122 1.00 69.56 83 GLU A N 1
ATOM 660 C CA . GLU A 1 83 ? 25.721 -7.157 -44.541 1.00 69.56 83 GLU A CA 1
ATOM 661 C C . GLU A 1 83 ? 26.866 -6.235 -44.994 1.00 69.56 83 GLU A C 1
ATOM 663 O O . GLU A 1 83 ? 27.281 -6.274 -46.151 1.00 69.56 83 GLU A O 1
ATOM 668 N N . GLY A 1 84 ? 27.425 -5.430 -44.084 1.00 64.81 84 GLY A N 1
ATOM 669 C CA . GLY A 1 84 ? 28.570 -4.557 -44.364 1.00 64.81 84 GLY A CA 1
ATOM 670 C C . GLY A 1 84 ? 29.926 -5.271 -44.459 1.00 64.81 84 GLY A C 1
ATOM 671 O O . GLY A 1 84 ? 30.922 -4.633 -44.809 1.00 64.81 84 GLY A O 1
ATOM 672 N N . LYS A 1 85 ? 30.006 -6.573 -44.148 1.00 58.62 85 LYS A N 1
ATOM 673 C CA . LYS A 1 85 ? 31.235 -7.363 -44.313 1.00 58.62 85 LYS A CA 1
ATOM 674 C C . LYS A 1 85 ? 31.321 -7.903 -45.749 1.00 58.62 85 LYS A C 1
ATOM 676 O O . LYS A 1 85 ? 30.459 -8.688 -46.140 1.00 58.62 85 LYS A O 1
ATOM 681 N N . PRO A 1 86 ? 32.362 -7.565 -46.538 1.00 55.34 86 PRO A N 1
ATOM 682 C CA . PRO A 1 86 ? 32.550 -8.177 -47.849 1.00 55.34 86 PRO A CA 1
ATOM 683 C C . PRO A 1 86 ? 32.713 -9.696 -47.696 1.00 55.34 86 PRO A C 1
ATOM 685 O O . PRO A 1 86 ? 33.423 -10.163 -46.799 1.00 55.34 86 PRO A O 1
ATOM 688 N N . ALA A 1 87 ? 32.047 -10.458 -48.571 1.00 57.56 87 ALA A N 1
ATOM 689 C CA . ALA A 1 87 ? 32.132 -11.914 -48.653 1.00 57.56 87 ALA A CA 1
ATOM 690 C C . ALA A 1 87 ? 33.598 -12.342 -48.853 1.00 57.56 87 ALA A C 1
ATOM 692 O O . ALA A 1 87 ? 34.118 -12.321 -49.964 1.00 57.56 87 ALA A O 1
ATOM 693 N N . GLY A 1 88 ? 34.298 -12.647 -47.762 1.00 57.22 88 GLY A N 1
ATOM 694 C CA . GLY A 1 88 ? 35.739 -12.913 -47.794 1.00 57.22 88 GLY A CA 1
ATOM 695 C C . GLY A 1 88 ? 36.460 -12.839 -46.448 1.00 57.22 88 GLY A C 1
ATOM 696 O O . GLY A 1 88 ? 37.622 -13.217 -46.374 1.00 57.22 88 GLY A O 1
ATOM 697 N N . MET A 1 89 ? 35.800 -12.398 -45.372 1.00 57.41 89 MET A N 1
ATOM 698 C CA . MET A 1 89 ? 36.344 -12.504 -44.011 1.00 57.41 89 MET A CA 1
ATOM 699 C C . MET A 1 89 ? 35.310 -13.079 -43.036 1.00 57.41 89 MET A C 1
ATOM 701 O O . MET A 1 89 ? 34.801 -12.388 -42.148 1.00 57.41 89 MET A O 1
ATOM 705 N N . LEU A 1 90 ? 35.019 -14.368 -43.198 1.00 58.59 90 LEU A N 1
ATOM 706 C CA . LEU A 1 90 ? 34.796 -15.250 -42.054 1.00 58.59 90 LEU A CA 1
ATOM 707 C C . LEU A 1 90 ? 36.057 -16.119 -41.897 1.00 58.59 90 LEU A C 1
ATOM 709 O O . LEU A 1 90 ? 36.580 -16.551 -42.927 1.00 58.59 90 LEU A O 1
ATOM 713 N N . PRO A 1 91 ? 36.576 -16.326 -40.672 1.00 60.09 91 PRO A N 1
ATOM 714 C CA . PRO A 1 91 ? 37.523 -17.408 -40.424 1.00 60.09 91 PRO A CA 1
ATOM 715 C C . PRO A 1 91 ? 36.879 -18.779 -40.665 1.00 60.09 91 PRO A C 1
ATOM 717 O O . PRO A 1 91 ? 35.641 -18.891 -40.493 1.00 60.09 91 PRO A O 1
#

InterPro domains:
  IPR045810 eIF3h, C-terminal [PF19445] (1-85)

pLDDT: mean 88.92, std 11.09, range [55.34, 98.62]

Organism: Rhipicephalus microplus (NCBI:txid6941)

Foldseek 3Di:
DVLVVVLVVVVVVQVVVQVVCVVVVHHRDDDDDSCVVRPPDDDDDCPVVVVVVVVVVVVVVVVVVVVVVVVVVVVVVVVVVVVPDPPPDDD

Radius of gyration: 35.89 Å; chains: 1; bounding box: 65×22×96 Å

Sequence (91 aa):
MRQQQQKQQYLLKRAQENSARAQKGEPPLPEEDINKLFKPIPTPSRLESVLHCGQVNSYCQQVSQFATQNLGKLFMAEALQLEGKPAGMLP